Protein AF-A0A9P1EIF2-F1 (afdb_monomer_lite)

InterPro domains:
  IPR053218 Pathogen-related defense protein [PTHR31723] (10-99)

Foldseek 3Di:
DDDDDPVVVVVQLVVDDLLQVVCNPDDPPPFAWPVSDQDDCVVVVVVCVVPPPDDDDPPDPVSVVRSLVVNVVSCVVITPDLVNHPSDDSVPDDDDDPD

Organism: Cuscuta europaea (NCBI:txid41803)

pLDDT: mean 84.78, std 16.43, range [35.31, 97.38]

Secondary structure (DSSP, 8-state):
-----HHHHHHHHTT--GGGGGGTT--GGG--BTTSS----HHHHHHHHHH----PPTT-HHHHHHHHHHHHHHHHHHBS-GGG-SSS-TTT----S--

Sequence (99 aa):
MASSSPAISSRLEKAGDKYRSILAHESSENIHWRHGAPPIYHHVNKLFEDGRTQVWAKGSLEETVQNAVKSWEMELSHKTRIQDFKTINPHKFKLFVNG

Radius of gyration: 15.0 Å; chains: 1; bounding box: 40×36×28 Å

Structure (mmCIF, N/CA/C/O backbone):
data_AF-A0A9P1EIF2-F1
#
_entry.id   AF-A0A9P1EIF2-F1
#
loop_
_atom_site.group_PDB
_atom_site.id
_atom_site.type_symbol
_atom_site.label_atom_id
_atom_site.label_alt_id
_atom_site.label_comp_id
_atom_site.label_asym_id
_atom_site.label_entity_id
_atom_site.label_seq_id
_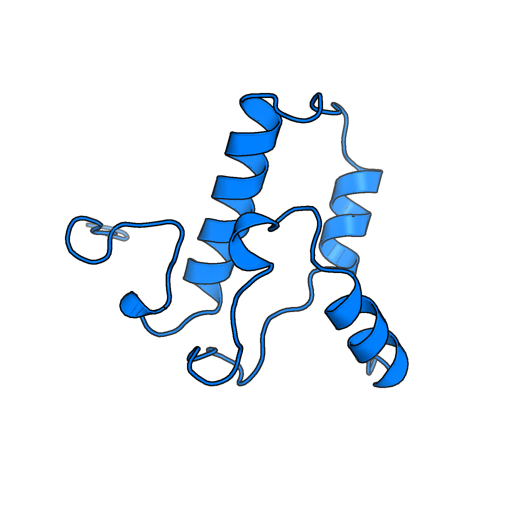atom_site.pdbx_PDB_ins_code
_atom_site.Cartn_x
_atom_site.Cartn_y
_atom_site.Cartn_z
_atom_site.occupancy
_atom_site.B_iso_or_equiv
_atom_site.auth_seq_id
_atom_site.auth_comp_id
_atom_site.auth_asym_id
_atom_site.auth_atom_id
_atom_site.pdbx_PDB_model_num
ATOM 1 N N . MET A 1 1 ? 5.956 -22.020 -14.679 1.00 35.31 1 MET A N 1
ATOM 2 C CA . MET A 1 1 ? 5.562 -21.670 -13.297 1.00 35.31 1 MET A CA 1
ATOM 3 C C . MET A 1 1 ? 6.830 -21.646 -12.456 1.00 35.31 1 MET A C 1
ATOM 5 O O . MET A 1 1 ? 7.361 -22.706 -12.162 1.00 35.31 1 MET A O 1
ATOM 9 N N . ALA A 1 2 ? 7.407 -20.469 -12.198 1.00 38.00 2 ALA A N 1
ATOM 10 C CA . ALA A 1 2 ? 8.651 -20.379 -11.435 1.00 38.00 2 ALA A CA 1
ATOM 11 C C . ALA A 1 2 ? 8.344 -20.605 -9.948 1.00 38.00 2 ALA A C 1
ATOM 13 O O . ALA A 1 2 ? 7.717 -19.765 -9.309 1.00 38.00 2 ALA A O 1
ATOM 14 N N . SER A 1 3 ? 8.741 -21.766 -9.428 1.00 49.09 3 SER A N 1
ATOM 15 C CA . SER A 1 3 ? 8.693 -22.067 -7.999 1.00 49.09 3 SER A CA 1
ATOM 16 C C . SER A 1 3 ? 9.733 -21.200 -7.291 1.00 49.09 3 SER A C 1
ATOM 18 O O . SER A 1 3 ? 10.934 -21.437 -7.414 1.00 49.09 3 SER A O 1
ATOM 20 N N . SER A 1 4 ? 9.283 -20.163 -6.589 1.00 50.78 4 SER A N 1
ATOM 21 C CA . SER A 1 4 ? 10.148 -19.316 -5.765 1.00 50.78 4 SER A CA 1
ATOM 22 C C . SER A 1 4 ? 10.789 -20.142 -4.644 1.00 50.78 4 SER A C 1
ATOM 24 O O . SER A 1 4 ? 10.110 -20.892 -3.948 1.00 50.78 4 SER A O 1
ATOM 26 N N . SER A 1 5 ? 12.108 -20.016 -4.479 1.00 48.91 5 SER A N 1
ATOM 27 C CA . SER A 1 5 ? 12.886 -20.780 -3.497 1.00 48.91 5 SER A CA 1
ATOM 28 C C . SER A 1 5 ? 12.597 -20.321 -2.049 1.00 48.91 5 SER A C 1
ATOM 30 O O . SER A 1 5 ? 12.582 -19.107 -1.802 1.00 48.91 5 SER A O 1
ATOM 32 N N . PRO A 1 6 ? 12.435 -21.239 -1.069 1.00 56.72 6 PRO A N 1
ATOM 33 C CA . PRO A 1 6 ? 12.057 -20.917 0.317 1.00 56.72 6 PRO A CA 1
ATOM 34 C C . PRO A 1 6 ? 12.989 -19.913 1.017 1.00 56.72 6 PRO A C 1
ATOM 36 O O . PRO A 1 6 ? 12.557 -19.126 1.858 1.00 56.72 6 PRO A O 1
ATOM 39 N N . ALA A 1 7 ? 14.273 -19.909 0.646 1.00 50.69 7 ALA A N 1
ATOM 40 C CA . ALA A 1 7 ? 15.297 -19.060 1.255 1.00 50.69 7 ALA A CA 1
ATOM 41 C C . ALA A 1 7 ? 15.196 -17.572 0.860 1.00 50.69 7 ALA A C 1
ATOM 43 O O . ALA A 1 7 ? 15.622 -16.701 1.615 1.00 50.69 7 ALA A O 1
ATOM 44 N N . ILE A 1 8 ? 14.633 -17.262 -0.315 1.00 56.53 8 ILE A N 1
ATOM 45 C CA . ILE A 1 8 ? 14.407 -15.871 -0.746 1.00 56.53 8 ILE A CA 1
ATOM 46 C C . ILE A 1 8 ? 13.184 -15.301 -0.023 1.00 56.53 8 ILE A C 1
ATOM 48 O O . ILE A 1 8 ? 13.221 -14.164 0.447 1.00 56.53 8 ILE A O 1
ATOM 52 N N . SER A 1 9 ? 12.138 -16.118 0.131 1.00 53.69 9 SER A N 1
ATOM 53 C CA . SER A 1 9 ? 10.921 -15.760 0.863 1.00 53.69 9 SER A CA 1
ATOM 54 C C . SER A 1 9 ? 11.235 -15.351 2.305 1.00 53.69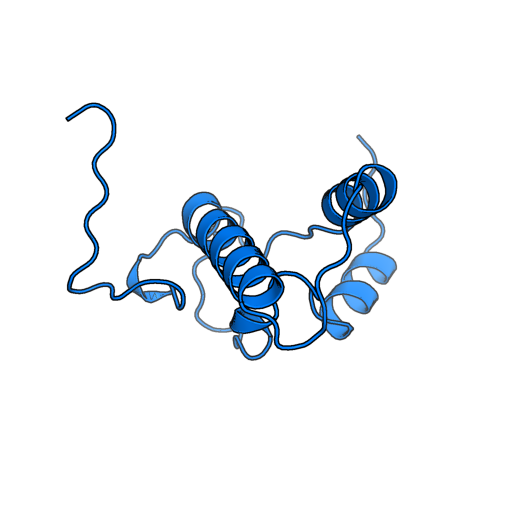 9 SER A C 1
ATOM 56 O O . SER A 1 9 ? 10.856 -14.268 2.733 1.00 53.69 9 SER A O 1
ATOM 58 N N . SER A 1 10 ? 12.019 -16.152 3.033 1.00 48.12 10 SER A N 1
ATOM 59 C CA . SER A 1 10 ? 12.333 -15.895 4.448 1.00 48.12 10 SER A CA 1
ATOM 60 C C . SER A 1 10 ? 13.210 -14.659 4.694 1.00 48.12 10 SER A C 1
ATOM 62 O O . SER A 1 10 ? 13.136 -14.045 5.760 1.00 48.12 10 SER A O 1
ATOM 64 N N . ARG A 1 11 ? 14.040 -14.261 3.721 1.00 53.50 11 ARG A N 1
ATOM 65 C CA . ARG A 1 11 ? 14.871 -13.049 3.812 1.00 53.50 11 ARG A CA 1
ATOM 66 C C . ARG A 1 11 ? 14.071 -11.776 3.529 1.00 53.50 11 ARG A C 1
ATOM 68 O O . ARG A 1 11 ? 14.366 -10.742 4.120 1.00 53.50 11 ARG A O 1
ATOM 75 N N . LEU A 1 12 ? 13.072 -11.861 2.651 1.00 53.62 12 LEU A N 1
ATOM 76 C CA . LEU A 1 12 ? 12.166 -10.757 2.330 1.00 53.62 12 LEU A CA 1
ATOM 77 C C . LEU A 1 12 ? 11.152 -10.508 3.453 1.00 53.62 12 LEU A C 1
ATOM 79 O O . LEU A 1 12 ? 10.932 -9.353 3.804 1.00 53.62 12 LEU A O 1
ATOM 83 N N . GLU A 1 13 ? 10.636 -11.569 4.082 1.00 54.22 13 GLU A N 1
ATOM 84 C CA . GLU A 1 13 ? 9.791 -11.485 5.288 1.00 54.22 13 GLU A CA 1
ATOM 85 C C . GLU A 1 13 ? 10.477 -10.684 6.412 1.00 54.22 13 GLU A C 1
ATOM 87 O O . GLU A 1 13 ? 9.858 -9.841 7.054 1.00 54.22 13 GLU A O 1
ATOM 92 N N . LYS A 1 14 ? 11.792 -10.870 6.611 1.00 47.91 14 LYS A N 1
ATOM 93 C CA . LYS A 1 14 ? 12.565 -10.155 7.646 1.00 47.91 14 LYS A CA 1
ATOM 94 C C . LYS A 1 14 ? 12.817 -8.671 7.362 1.00 47.91 14 LYS A C 1
ATOM 96 O O . LYS A 1 14 ? 13.128 -7.941 8.298 1.00 47.91 14 LYS A O 1
ATOM 101 N N . ALA A 1 15 ? 12.757 -8.227 6.106 1.00 53.81 15 ALA A N 1
ATOM 102 C CA . ALA A 1 15 ? 13.080 -6.845 5.741 1.00 53.81 15 ALA A CA 1
ATOM 103 C C . ALA A 1 15 ? 11.875 -5.891 5.846 1.00 53.81 15 ALA A C 1
ATOM 105 O O . ALA A 1 15 ? 12.073 -4.678 5.879 1.00 53.81 15 ALA A O 1
ATOM 106 N N . GLY A 1 16 ? 10.653 -6.430 5.932 1.00 68.00 16 GLY A N 1
ATOM 107 C CA . GLY A 1 16 ? 9.412 -5.658 5.875 1.00 68.00 16 GLY A CA 1
ATOM 108 C C . GLY A 1 16 ? 9.175 -5.026 4.495 1.00 68.00 16 GLY A C 1
ATOM 109 O O . GLY A 1 16 ? 10.099 -4.606 3.797 1.00 68.00 16 GLY A O 1
ATOM 110 N N . ASP A 1 17 ? 7.917 -4.944 4.063 1.00 86.25 17 ASP A N 1
ATOM 111 C CA . ASP A 1 17 ? 7.581 -4.231 2.827 1.00 86.25 17 ASP A CA 1
ATOM 112 C C . ASP A 1 17 ? 7.588 -2.715 3.081 1.00 86.25 17 ASP A C 1
ATOM 114 O O . ASP A 1 17 ? 6.705 -2.178 3.754 1.00 86.25 17 ASP A O 1
ATOM 118 N N . LYS A 1 18 ? 8.571 -2.012 2.498 1.00 89.00 18 LYS A N 1
ATOM 119 C CA . LYS A 1 18 ? 8.721 -0.546 2.571 1.00 89.00 18 LYS A CA 1
ATOM 120 C C . LYS A 1 18 ? 7.423 0.204 2.253 1.00 89.00 18 LYS A C 1
ATOM 122 O O . LYS A 1 18 ? 7.170 1.249 2.846 1.00 89.00 18 LYS A O 1
ATOM 127 N N . TYR A 1 19 ? 6.622 -0.310 1.321 1.00 93.88 19 TYR A N 1
ATOM 128 C CA . TYR A 1 19 ? 5.402 0.335 0.839 1.00 93.88 19 TYR A CA 1
ATOM 129 C C . TYR A 1 19 ? 4.156 0.019 1.665 1.00 93.88 19 TYR A C 1
ATOM 131 O O . TYR A 1 19 ? 3.082 0.553 1.392 1.00 93.88 19 TYR A O 1
ATOM 139 N N . ARG A 1 20 ? 4.284 -0.869 2.653 1.00 93.12 20 ARG A N 1
ATOM 140 C CA . ARG A 1 20 ? 3.206 -1.311 3.546 1.00 93.12 20 ARG A CA 1
ATOM 141 C C . ARG A 1 20 ? 3.667 -1.271 4.999 1.00 93.12 20 ARG A C 1
ATOM 143 O O . ARG A 1 20 ? 3.322 -2.128 5.806 1.00 93.12 20 ARG A O 1
ATOM 150 N N . SER A 1 21 ? 4.453 -0.248 5.332 1.00 89.12 21 SER A N 1
ATOM 151 C CA . SER A 1 21 ? 5.067 -0.057 6.652 1.00 89.12 21 SER A CA 1
ATOM 152 C C . SER A 1 21 ? 4.057 -0.004 7.803 1.00 89.12 21 SER A C 1
ATOM 154 O O . SER A 1 21 ? 4.388 -0.400 8.916 1.00 89.12 21 SER A O 1
ATOM 156 N N . ILE A 1 22 ? 2.812 0.401 7.528 1.00 87.25 22 ILE A N 1
ATOM 157 C CA . ILE A 1 22 ? 1.684 0.393 8.478 1.00 87.25 22 ILE A CA 1
ATOM 158 C C . ILE A 1 22 ? 1.462 -1.008 9.078 1.00 87.25 22 ILE A C 1
ATOM 160 O O . ILE A 1 22 ? 1.013 -1.135 10.215 1.00 87.25 22 ILE A O 1
ATOM 164 N N . LEU A 1 23 ? 1.812 -2.058 8.333 1.00 87.56 23 LEU A N 1
ATOM 165 C CA . LEU A 1 23 ? 1.573 -3.455 8.688 1.00 87.56 23 LEU A CA 1
ATOM 166 C C . LEU A 1 23 ? 2.824 -4.158 9.241 1.00 87.56 23 LEU A C 1
ATOM 168 O O . LEU A 1 23 ? 2.783 -5.345 9.543 1.00 87.56 23 LEU A O 1
ATOM 172 N N . ALA A 1 24 ? 3.943 -3.443 9.406 1.00 77.81 24 ALA A N 1
ATOM 173 C CA . ALA A 1 24 ? 5.232 -4.034 9.783 1.00 77.81 24 ALA A CA 1
ATOM 174 C C . ALA A 1 24 ? 5.244 -4.714 11.169 1.00 77.81 24 ALA A C 1
ATOM 176 O O . ALA A 1 24 ? 6.125 -5.524 11.444 1.00 77.81 24 ALA A O 1
ATOM 177 N N . HIS A 1 25 ? 4.285 -4.391 12.040 1.00 68.81 25 HIS A N 1
ATOM 178 C CA . HIS A 1 25 ? 4.170 -4.943 13.394 1.00 68.81 25 HIS A CA 1
ATOM 179 C C . HIS A 1 25 ? 3.048 -5.982 13.540 1.00 68.81 25 HIS A C 1
ATOM 181 O O . HIS A 1 25 ? 2.654 -6.307 14.660 1.00 68.81 25 HIS A O 1
ATOM 187 N N . GLU A 1 26 ? 2.494 -6.485 12.437 1.00 71.44 26 GLU A N 1
ATOM 188 C CA . GLU A 1 26 ? 1.458 -7.511 12.501 1.00 71.44 26 GLU A CA 1
ATOM 189 C C . GLU A 1 26 ? 2.041 -8.858 12.945 1.00 71.44 26 GLU A C 1
ATOM 191 O O . GLU A 1 26 ? 2.865 -9.458 12.256 1.00 71.44 26 GLU A O 1
ATOM 196 N N . SER A 1 27 ? 1.588 -9.361 14.099 1.00 63.47 27 SER A N 1
ATOM 197 C CA . SER A 1 27 ? 1.803 -10.759 14.455 1.00 63.47 27 SER A CA 1
ATOM 198 C C . SER A 1 27 ? 0.910 -11.626 13.568 1.00 63.47 27 SER A C 1
ATOM 200 O O . SER A 1 27 ? -0.318 -11.518 13.570 1.00 63.47 27 SER A O 1
ATOM 202 N N . SER A 1 28 ? 1.532 -12.499 12.780 1.00 64.94 28 SER A N 1
ATOM 203 C CA . SER A 1 28 ? 0.841 -13.386 11.839 1.00 64.94 28 SER A CA 1
ATOM 204 C C . SER A 1 28 ? -0.036 -14.443 12.522 1.00 64.94 28 SER A C 1
ATOM 206 O O . SER A 1 28 ? -0.836 -15.087 11.851 1.00 64.94 28 SER A O 1
ATOM 208 N N . GLU A 1 29 ? 0.064 -14.594 13.845 1.00 68.88 29 GLU A N 1
ATOM 209 C CA . GLU A 1 29 ? -0.566 -15.670 14.618 1.00 68.88 29 GLU A CA 1
ATOM 210 C C . GLU A 1 29 ? -2.105 -15.647 14.614 1.00 68.88 29 GLU A C 1
ATOM 212 O O . GLU A 1 29 ? -2.718 -16.673 14.895 1.00 68.88 29 GLU A O 1
ATOM 217 N N . ASN A 1 30 ? -2.753 -14.523 14.272 1.00 85.25 30 ASN A N 1
ATOM 218 C CA . ASN A 1 30 ? -4.225 -14.430 14.260 1.00 85.25 30 ASN A CA 1
ATOM 219 C C . ASN A 1 30 ? -4.823 -13.851 12.964 1.00 85.25 30 ASN A C 1
ATOM 221 O O . ASN A 1 30 ? -6.039 -13.702 12.857 1.00 85.25 30 ASN A O 1
ATOM 225 N N . ILE A 1 31 ? -4.020 -13.527 11.951 1.00 91.00 31 ILE A N 1
ATOM 226 C CA . ILE A 1 31 ? -4.560 -12.942 10.714 1.00 91.00 31 ILE A CA 1
ATOM 227 C C . ILE A 1 31 ? -5.089 -14.043 9.799 1.00 91.00 31 ILE A C 1
ATOM 229 O O . ILE A 1 31 ? -4.391 -15.011 9.502 1.00 91.00 31 ILE A O 1
ATOM 233 N N . HIS A 1 32 ? -6.324 -13.883 9.323 1.00 93.44 32 HIS A N 1
ATOM 234 C CA . HIS A 1 32 ? -6.937 -14.840 8.407 1.00 93.44 32 HIS A CA 1
ATOM 235 C C . HIS A 1 32 ? -6.676 -14.434 6.957 1.00 93.44 32 HIS A C 1
ATOM 237 O O . HIS A 1 32 ? -7.340 -13.567 6.379 1.00 93.44 32 HIS A O 1
ATOM 243 N N . TRP A 1 33 ? -5.679 -15.091 6.372 1.00 93.44 33 TRP A N 1
ATOM 244 C CA . TRP A 1 33 ? -5.273 -14.899 4.986 1.00 93.44 33 TRP A CA 1
ATOM 245 C C . TRP A 1 33 ? -6.106 -15.755 4.034 1.00 93.44 33 TRP A C 1
ATOM 247 O O . TRP A 1 33 ? -6.264 -16.959 4.235 1.00 93.44 33 TRP A O 1
ATOM 257 N N . ARG A 1 34 ? -6.548 -15.164 2.922 1.00 94.81 34 ARG A N 1
ATOM 258 C CA . ARG A 1 34 ? -7.313 -15.833 1.856 1.00 94.81 34 ARG A CA 1
ATOM 259 C C . ARG A 1 34 ? -6.577 -17.034 1.259 1.00 94.81 34 ARG A C 1
ATOM 261 O O . ARG A 1 34 ? -7.218 -17.987 0.831 1.00 94.81 34 ARG A O 1
ATOM 268 N N . HIS A 1 35 ? -5.246 -16.990 1.245 1.00 91.81 35 HIS A N 1
ATOM 269 C CA . HIS A 1 35 ? -4.385 -18.045 0.702 1.00 91.81 35 HIS A CA 1
ATOM 270 C C . HIS A 1 35 ? -3.446 -18.650 1.758 1.00 91.81 35 HIS A C 1
ATOM 272 O O . HIS A 1 35 ? -2.390 -19.174 1.418 1.00 91.81 35 HIS A O 1
ATOM 278 N N . GLY A 1 36 ? -3.813 -18.565 3.043 1.00 90.12 36 GLY A N 1
ATOM 279 C CA . GLY A 1 36 ? -3.091 -19.203 4.154 1.00 90.12 36 GLY A CA 1
ATOM 280 C C . GLY A 1 36 ? -1.794 -18.518 4.604 1.00 90.12 36 GLY A C 1
ATOM 281 O O . GLY A 1 36 ? -1.256 -18.887 5.641 1.00 90.12 36 GLY A O 1
ATOM 282 N N . ALA A 1 37 ? -1.310 -17.512 3.873 1.00 89.44 37 ALA A N 1
ATOM 283 C CA . ALA A 1 37 ? -0.104 -16.754 4.195 1.00 89.44 37 ALA A CA 1
ATOM 284 C C . ALA A 1 37 ? -0.205 -15.298 3.693 1.00 89.44 37 ALA A C 1
ATOM 286 O O . ALA A 1 37 ? -1.006 -15.028 2.786 1.00 89.44 37 ALA A O 1
ATOM 287 N N . PRO A 1 38 ? 0.599 -14.368 4.243 1.00 89.31 38 PRO A N 1
ATOM 288 C CA . PRO A 1 38 ? 0.717 -13.018 3.705 1.00 89.31 38 PRO A CA 1
ATOM 289 C C . PRO A 1 38 ? 1.232 -13.031 2.251 1.00 89.31 38 PRO A C 1
ATOM 291 O O . PRO A 1 38 ? 2.085 -13.848 1.894 1.00 89.31 38 PRO A O 1
ATOM 294 N N . PRO A 1 39 ? 0.730 -12.135 1.384 1.00 90.44 39 PRO A N 1
ATOM 295 C CA . PRO A 1 39 ? 1.216 -11.996 0.013 1.00 90.44 39 PRO A CA 1
ATOM 296 C C . PRO A 1 39 ? 2.620 -11.372 -0.046 1.00 90.44 39 PRO A C 1
ATOM 298 O O . PRO A 1 39 ? 2.959 -10.476 0.725 1.00 90.44 39 PRO A O 1
ATOM 301 N N . ILE A 1 40 ? 3.417 -11.781 -1.038 1.00 90.62 40 ILE A N 1
ATOM 302 C CA . ILE A 1 40 ? 4.781 -11.274 -1.260 1.00 90.62 40 ILE A CA 1
ATOM 303 C C . ILE A 1 40 ? 4.793 -10.321 -2.464 1.00 90.62 40 ILE A C 1
ATOM 305 O O . ILE A 1 40 ? 4.548 -10.737 -3.595 1.00 90.62 40 ILE A O 1
ATOM 309 N N . TYR A 1 41 ? 5.159 -9.053 -2.253 1.00 91.38 41 TYR A N 1
ATOM 310 C CA . TYR A 1 41 ? 5.093 -7.999 -3.284 1.00 91.38 41 TYR A CA 1
ATOM 311 C C . TYR A 1 41 ? 6.402 -7.715 -4.037 1.00 91.38 41 TYR A C 1
ATOM 313 O O . TYR A 1 41 ? 6.462 -6.761 -4.808 1.00 91.38 41 TYR A O 1
ATOM 321 N N . HIS A 1 42 ? 7.451 -8.528 -3.875 1.00 89.69 42 HIS A N 1
ATOM 322 C CA . HIS A 1 42 ? 8.791 -8.255 -4.427 1.00 89.69 42 HIS A CA 1
ATOM 323 C C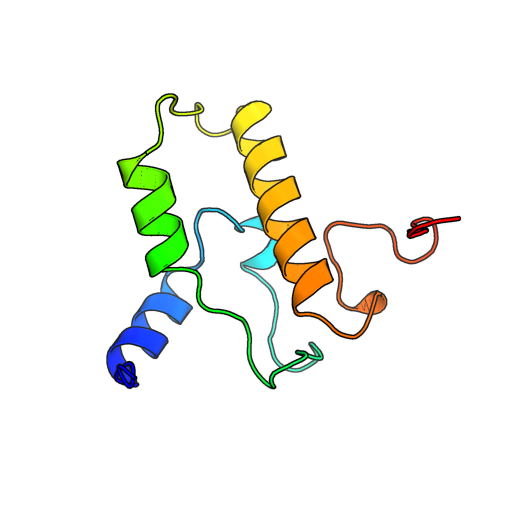 . HIS A 1 42 ? 8.799 -7.834 -5.911 1.00 89.69 42 HIS A C 1
ATOM 325 O O . HIS A 1 42 ? 9.331 -6.779 -6.251 1.00 89.69 42 HIS A O 1
ATOM 331 N N . HIS A 1 43 ? 8.183 -8.625 -6.797 1.00 92.88 43 HIS A N 1
ATOM 332 C CA . HIS A 1 43 ? 8.179 -8.323 -8.234 1.00 92.88 43 HIS A CA 1
ATOM 333 C C . HIS A 1 43 ? 7.362 -7.075 -8.574 1.00 92.88 43 HIS A C 1
ATOM 335 O O . HIS A 1 43 ? 7.789 -6.273 -9.398 1.00 92.88 43 HIS A O 1
ATOM 341 N N . VAL A 1 44 ? 6.218 -6.887 -7.916 1.00 92.94 44 VAL A N 1
ATOM 342 C CA . VAL A 1 44 ? 5.358 -5.715 -8.128 1.00 92.94 44 VAL A CA 1
ATOM 343 C C . VAL A 1 44 ? 6.053 -4.445 -7.639 1.00 92.94 44 VAL A C 1
ATOM 345 O O . VAL A 1 44 ? 6.022 -3.427 -8.323 1.00 92.94 44 VAL A O 1
ATOM 348 N N . ASN A 1 45 ? 6.740 -4.510 -6.497 1.00 94.50 45 ASN A N 1
ATOM 349 C CA . ASN A 1 45 ? 7.529 -3.402 -5.973 1.00 94.50 45 ASN A CA 1
ATOM 350 C C . ASN A 1 45 ? 8.697 -3.061 -6.903 1.00 94.50 45 ASN A C 1
ATOM 352 O O . ASN A 1 45 ? 8.926 -1.884 -7.155 1.00 94.50 45 ASN A O 1
ATOM 356 N N . LYS A 1 46 ? 9.382 -4.064 -7.467 1.00 94.75 46 LYS A N 1
ATOM 357 C CA . LYS A 1 46 ? 10.419 -3.829 -8.479 1.00 94.75 46 LYS A CA 1
ATOM 358 C C . LYS A 1 46 ? 9.854 -3.110 -9.708 1.00 94.75 46 LYS A C 1
ATOM 360 O O . LYS A 1 46 ? 10.377 -2.072 -10.083 1.00 94.75 46 LYS A O 1
ATOM 365 N N . LEU A 1 47 ? 8.761 -3.614 -10.286 1.00 96.69 47 LEU A N 1
ATOM 366 C CA . LEU A 1 47 ? 8.118 -2.982 -11.447 1.00 96.69 47 LEU A CA 1
ATOM 367 C C . LEU A 1 47 ? 7.651 -1.553 -11.146 1.00 96.69 47 LEU A C 1
ATOM 369 O O . LEU A 1 47 ? 7.767 -0.672 -11.993 1.00 96.69 47 LEU A O 1
ATOM 373 N N . PHE A 1 48 ? 7.143 -1.317 -9.935 1.00 94.88 48 PHE A N 1
ATOM 374 C CA . PHE A 1 48 ? 6.788 0.020 -9.478 1.00 94.88 48 PHE A CA 1
ATOM 375 C C . PHE A 1 48 ? 8.006 0.946 -9.442 1.00 94.88 48 PHE A C 1
ATOM 377 O O . PHE A 1 48 ? 7.911 2.057 -9.941 1.00 94.88 48 PHE A O 1
ATOM 384 N N . GLU A 1 49 ? 9.134 0.506 -8.880 1.00 95.50 49 GLU A N 1
ATOM 385 C CA . GLU A 1 49 ? 10.372 1.298 -8.829 1.00 95.50 49 GLU A CA 1
ATOM 386 C C . GLU A 1 49 ? 10.916 1.593 -10.231 1.00 95.50 49 GLU A C 1
ATOM 388 O O . GLU A 1 49 ? 11.259 2.740 -10.509 1.00 95.50 49 GLU A O 1
ATOM 393 N N . ASP A 1 50 ? 10.925 0.590 -11.115 1.00 97.19 50 ASP A N 1
ATOM 394 C CA . ASP A 1 50 ? 11.398 0.717 -12.498 1.00 97.19 50 ASP A CA 1
ATOM 395 C C . ASP A 1 50 ? 10.544 1.721 -13.304 1.00 97.19 50 ASP A C 1
ATOM 397 O O . ASP A 1 50 ? 11.063 2.435 -14.160 1.00 97.19 50 ASP A O 1
ATOM 401 N N . GLY A 1 51 ? 9.235 1.797 -13.031 1.00 96.75 51 GLY A N 1
ATOM 402 C CA . GLY A 1 51 ? 8.295 2.694 -13.715 1.00 96.75 51 GLY A CA 1
ATOM 403 C C . GLY A 1 51 ? 8.009 4.021 -13.002 1.00 96.75 51 GLY A C 1
ATOM 404 O O . GLY A 1 51 ? 7.236 4.835 -13.511 1.00 96.75 51 GLY A O 1
ATOM 405 N N . ARG A 1 52 ? 8.566 4.255 -11.810 1.00 95.38 52 ARG A N 1
ATOM 406 C CA . ARG A 1 52 ? 8.224 5.422 -10.988 1.00 95.38 52 ARG A CA 1
ATOM 407 C C . ARG A 1 52 ? 8.880 6.689 -11.529 1.00 95.38 52 ARG A C 1
ATOM 409 O O . ARG A 1 52 ? 10.099 6.799 -11.582 1.00 95.38 52 ARG A O 1
ATOM 416 N N . THR A 1 53 ? 8.064 7.701 -11.806 1.00 96.38 53 THR A N 1
ATOM 417 C CA . THR A 1 53 ? 8.519 9.016 -12.287 1.00 96.38 53 THR A CA 1
ATOM 418 C C . THR A 1 53 ? 8.755 10.036 -11.174 1.00 96.38 53 THR A C 1
ATOM 420 O O . THR A 1 53 ? 9.458 11.020 -11.389 1.00 96.38 53 THR A O 1
ATOM 423 N N . GLN A 1 54 ? 8.190 9.819 -9.982 1.00 94.12 54 GLN A N 1
ATOM 424 C CA . GLN A 1 54 ? 8.276 10.757 -8.864 1.00 94.12 54 GLN A CA 1
ATOM 425 C C . GLN A 1 54 ? 8.603 10.049 -7.551 1.00 94.12 54 GLN A C 1
ATOM 427 O O . GLN A 1 54 ? 7.998 9.035 -7.208 1.00 94.12 54 GLN A O 1
ATOM 432 N N . VAL A 1 55 ? 9.566 10.595 -6.808 1.00 94.69 55 VAL A N 1
ATOM 433 C CA . VAL A 1 55 ? 9.968 10.090 -5.492 1.00 94.69 55 VAL A CA 1
ATOM 434 C C . VAL A 1 55 ? 9.432 11.034 -4.425 1.00 94.69 55 VAL A C 1
ATOM 436 O O . VAL A 1 55 ? 9.766 12.217 -4.417 1.00 94.69 55 VAL A O 1
ATOM 439 N N . TRP A 1 56 ? 8.612 10.505 -3.523 1.00 96.00 56 TRP A N 1
ATOM 440 C CA . TRP A 1 56 ? 8.078 11.265 -2.397 1.00 96.00 56 TRP A CA 1
ATOM 441 C C . TRP A 1 56 ? 9.125 11.434 -1.304 1.00 96.00 56 TRP A C 1
ATOM 443 O O . TRP A 1 56 ? 9.891 10.510 -1.015 1.00 96.00 56 TRP A O 1
ATOM 453 N N . ALA A 1 57 ? 9.160 12.619 -0.699 1.00 97.06 57 ALA A N 1
ATOM 454 C CA . ALA A 1 57 ? 10.023 12.867 0.442 1.00 97.06 57 ALA A CA 1
ATOM 455 C C . ALA A 1 57 ? 9.564 12.020 1.637 1.00 97.06 57 ALA A C 1
ATOM 457 O O . ALA A 1 57 ? 8.369 11.825 1.860 1.00 97.06 57 ALA A O 1
ATOM 458 N N . LYS A 1 58 ? 10.520 11.529 2.429 1.00 94.50 58 LYS A N 1
ATOM 459 C CA . LYS A 1 58 ? 10.206 10.759 3.633 1.00 94.50 58 LYS A CA 1
ATOM 460 C C . LYS A 1 58 ? 9.397 11.618 4.611 1.00 94.50 58 LYS A C 1
ATOM 462 O O . LYS A 1 58 ? 9.807 12.731 4.932 1.00 94.50 58 LYS A O 1
ATOM 467 N N . GLY A 1 59 ? 8.288 11.086 5.108 1.00 94.44 59 GLY A N 1
ATOM 468 C CA . GLY A 1 59 ? 7.349 11.775 5.989 1.00 94.44 59 GLY A CA 1
ATOM 469 C C . GLY A 1 59 ? 6.388 12.722 5.268 1.00 94.44 59 GLY A C 1
ATOM 470 O O . GLY A 1 59 ? 5.629 13.414 5.942 1.00 94.44 59 GLY A O 1
ATOM 471 N N . SER A 1 60 ? 6.403 12.778 3.931 1.00 97.38 60 SER A N 1
ATOM 472 C CA . SER A 1 60 ? 5.461 13.614 3.187 1.00 97.38 60 SER A CA 1
ATOM 473 C C . SER A 1 60 ? 4.044 13.032 3.200 1.00 97.38 60 SER A C 1
ATOM 475 O O . SER A 1 60 ? 3.818 11.844 3.475 1.00 97.38 60 SER A O 1
ATOM 477 N N . LEU A 1 61 ? 3.064 13.882 2.883 1.00 97.38 61 LEU A N 1
ATOM 478 C CA . LEU A 1 61 ? 1.677 13.450 2.747 1.00 97.38 61 LEU A CA 1
ATOM 479 C C . LEU A 1 61 ? 1.535 12.431 1.611 1.00 97.38 61 LEU A C 1
ATOM 481 O O . LEU A 1 61 ? 0.830 11.441 1.758 1.00 97.38 61 LEU A O 1
ATOM 485 N N . GLU A 1 62 ? 2.239 12.637 0.503 1.00 97.06 62 GLU A N 1
ATOM 486 C CA . GLU A 1 62 ? 2.218 11.755 -0.662 1.00 97.06 62 GLU A CA 1
ATOM 487 C C . GLU A 1 62 ? 2.793 10.372 -0.336 1.00 97.06 62 GLU A C 1
ATOM 489 O O . GLU A 1 62 ? 2.191 9.361 -0.703 1.00 97.06 62 GLU A O 1
ATOM 494 N N . GLU A 1 63 ? 3.899 10.302 0.417 1.00 96.00 63 GLU A N 1
ATOM 495 C CA . GLU A 1 63 ? 4.421 9.024 0.922 1.00 96.00 63 GLU A CA 1
ATOM 496 C C . GLU A 1 63 ? 3.382 8.329 1.816 1.00 96.00 63 GLU A C 1
ATOM 498 O O . GLU A 1 63 ? 3.130 7.128 1.673 1.00 96.00 63 GLU A O 1
ATOM 503 N N . THR A 1 64 ? 2.740 9.093 2.702 1.00 95.69 64 THR A N 1
ATOM 504 C CA . THR A 1 64 ? 1.723 8.581 3.629 1.00 95.69 64 THR A CA 1
ATOM 505 C C . THR A 1 64 ? 0.511 8.023 2.883 1.00 95.69 64 THR A C 1
ATOM 507 O O . THR A 1 64 ? 0.091 6.896 3.147 1.00 95.69 64 THR A O 1
ATOM 510 N N . VAL A 1 65 ? -0.021 8.767 1.911 1.00 96.56 65 VAL A N 1
ATOM 511 C CA . VAL A 1 65 ? -1.159 8.350 1.078 1.00 96.56 65 VAL A CA 1
ATOM 512 C C . VAL A 1 65 ? -0.804 7.105 0.269 1.00 96.56 65 VAL A C 1
ATOM 514 O O . VAL A 1 65 ? -1.584 6.155 0.232 1.00 96.56 65 VAL A O 1
ATOM 517 N N . GLN A 1 66 ? 0.391 7.059 -0.325 1.00 95.94 66 GLN A N 1
ATOM 518 C CA . GLN A 1 66 ? 0.847 5.893 -1.076 1.00 95.94 66 GLN A CA 1
ATOM 519 C C . GLN A 1 66 ? 0.899 4.636 -0.197 1.00 95.94 66 GLN A C 1
ATOM 521 O O . GLN A 1 66 ? 0.401 3.584 -0.603 1.00 95.94 66 GLN A O 1
ATOM 526 N N . ASN A 1 67 ? 1.481 4.735 1.001 1.00 95.50 67 ASN A N 1
ATOM 527 C CA . ASN A 1 67 ? 1.566 3.607 1.928 1.00 95.50 67 ASN A CA 1
ATOM 528 C C . ASN A 1 67 ? 0.180 3.182 2.434 1.00 95.50 67 ASN A C 1
ATOM 530 O O . ASN A 1 67 ? -0.090 1.983 2.532 1.00 95.50 67 ASN A O 1
ATOM 534 N N . ALA A 1 68 ? -0.718 4.137 2.698 1.00 95.81 68 ALA A N 1
ATOM 535 C CA . ALA A 1 68 ? -2.091 3.861 3.112 1.00 95.81 68 ALA A CA 1
ATOM 536 C C . ALA A 1 68 ? -2.865 3.081 2.040 1.00 95.81 68 ALA A C 1
ATOM 538 O O . ALA A 1 68 ? -3.419 2.025 2.336 1.00 95.81 68 ALA A O 1
ATOM 539 N N . VAL A 1 69 ? -2.842 3.542 0.785 1.00 96.00 69 VAL A N 1
ATOM 540 C CA . VAL A 1 69 ? -3.570 2.895 -0.320 1.00 96.00 69 VAL A CA 1
ATOM 541 C C . VAL A 1 69 ? -3.000 1.511 -0.637 1.00 96.00 69 VAL A C 1
ATOM 543 O O . VAL A 1 69 ? -3.763 0.557 -0.774 1.00 96.00 69 VAL A O 1
ATOM 546 N N . LYS A 1 70 ? -1.668 1.360 -0.704 1.00 96.00 70 LYS A N 1
ATOM 547 C CA . LYS A 1 70 ? -1.028 0.056 -0.970 1.00 96.00 70 LYS A CA 1
ATOM 548 C C . LYS A 1 70 ? -1.271 -0.962 0.144 1.00 96.00 70 LYS A C 1
ATOM 550 O O . LYS A 1 70 ? -1.359 -2.159 -0.137 1.00 96.00 70 LYS A O 1
ATOM 555 N N . SER A 1 71 ? -1.366 -0.500 1.390 1.00 95.44 71 SER A N 1
ATOM 556 C CA . SER A 1 71 ? -1.729 -1.351 2.526 1.00 95.44 71 SER A CA 1
ATOM 557 C C . SER A 1 71 ? -3.208 -1.732 2.464 1.00 95.44 71 SER A C 1
ATOM 559 O O . SER A 1 71 ? -3.522 -2.910 2.581 1.00 95.44 71 SER A O 1
ATOM 561 N N . TRP A 1 72 ? -4.104 -0.772 2.208 1.00 95.94 72 TRP A N 1
ATOM 562 C CA . TRP A 1 72 ? -5.550 -1.012 2.151 1.00 95.94 72 TRP A CA 1
ATOM 563 C C . TRP A 1 72 ? -5.934 -1.993 1.043 1.00 95.94 72 TRP A C 1
ATOM 565 O O . TRP A 1 72 ? -6.710 -2.912 1.288 1.00 95.94 72 TRP A O 1
ATOM 575 N N . GLU A 1 73 ? -5.354 -1.845 -0.152 1.00 95.75 73 GLU A N 1
ATOM 576 C CA . GLU A 1 73 ? -5.576 -2.776 -1.264 1.00 95.75 73 GLU A CA 1
ATOM 577 C C . GLU A 1 73 ? -5.147 -4.198 -0.889 1.00 95.75 73 GLU A C 1
ATOM 579 O O . GLU A 1 73 ? -5.914 -5.138 -1.084 1.00 95.75 73 GLU A O 1
ATOM 584 N N . MET A 1 74 ? -3.970 -4.350 -0.272 1.00 94.88 74 MET A N 1
ATOM 585 C CA . MET A 1 74 ? -3.484 -5.656 0.173 1.00 94.88 74 MET A CA 1
ATOM 586 C C . MET A 1 74 ? -4.450 -6.297 1.171 1.00 94.88 74 MET A C 1
ATOM 588 O O . MET A 1 74 ? -4.832 -7.455 1.002 1.00 94.88 74 MET A O 1
ATOM 592 N N . GLU A 1 75 ? -4.866 -5.545 2.194 1.00 94.94 75 GLU A N 1
ATOM 593 C CA . GLU A 1 75 ? -5.822 -6.031 3.188 1.00 94.94 75 GLU A CA 1
ATOM 594 C C . GLU A 1 75 ? -7.142 -6.441 2.527 1.00 94.94 75 GLU A C 1
ATOM 596 O O . GLU A 1 75 ? -7.614 -7.553 2.757 1.00 94.94 75 GLU A O 1
ATOM 601 N N . LEU A 1 76 ? -7.694 -5.598 1.648 1.00 94.50 76 LEU A N 1
ATOM 602 C CA . LEU A 1 76 ? -8.951 -5.849 0.943 1.00 94.50 76 LEU A CA 1
ATOM 603 C C . LEU A 1 76 ? -8.904 -7.115 0.077 1.00 94.50 76 LEU A C 1
ATOM 605 O O . LEU A 1 76 ? -9.836 -7.924 0.097 1.00 94.50 76 LEU A O 1
ATOM 609 N N . SER A 1 77 ? -7.818 -7.295 -0.668 1.00 94.44 77 SER A N 1
ATOM 610 C CA . SER A 1 77 ? -7.644 -8.414 -1.592 1.00 94.44 77 SER A CA 1
ATOM 611 C C . SER A 1 77 ? -7.327 -9.723 -0.859 1.00 94.44 77 SER A C 1
ATOM 613 O O . SER A 1 77 ? -7.843 -10.786 -1.226 1.00 94.44 77 SER A O 1
ATOM 615 N N . HIS A 1 78 ? -6.518 -9.674 0.205 1.00 94.75 78 HIS A N 1
ATOM 616 C CA . HIS A 1 78 ? -5.898 -10.869 0.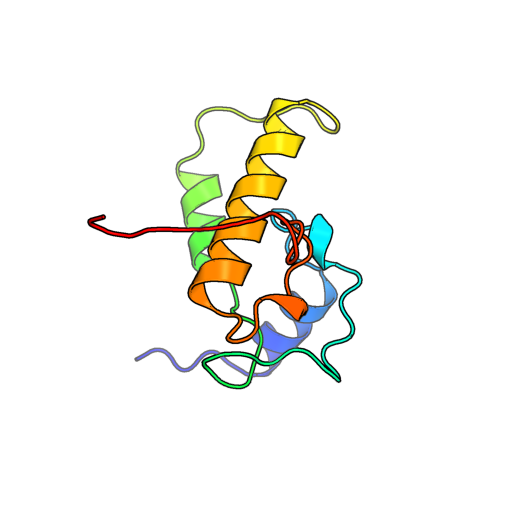788 1.00 94.75 78 HIS A CA 1
ATOM 617 C C . HIS A 1 78 ? -6.365 -11.246 2.196 1.00 94.75 78 HIS A C 1
ATOM 619 O O . HIS A 1 78 ? -6.255 -12.426 2.536 1.00 94.75 78 HIS A O 1
ATOM 625 N N . LYS A 1 79 ? -6.896 -10.332 3.014 1.00 94.44 79 LYS A N 1
ATOM 626 C CA . LYS A 1 79 ? -7.480 -10.685 4.321 1.00 94.44 79 LYS A CA 1
ATOM 627 C C . LYS A 1 79 ? -8.952 -11.061 4.139 1.00 94.44 79 LYS A C 1
ATOM 629 O O . LYS A 1 79 ? -9.671 -10.464 3.339 1.00 94.44 79 LYS A O 1
ATOM 634 N N . THR A 1 80 ? -9.424 -12.075 4.862 1.00 94.75 80 THR A N 1
ATOM 635 C CA . THR A 1 80 ? -10.819 -12.547 4.742 1.00 94.75 80 THR A CA 1
ATOM 636 C C . THR A 1 80 ? -11.754 -11.943 5.781 1.00 94.75 80 THR A C 1
ATOM 638 O O . THR A 1 80 ? -12.970 -12.022 5.622 1.00 94.75 80 THR A O 1
ATOM 641 N N . ARG A 1 81 ? -11.208 -11.360 6.852 1.00 93.00 81 ARG A N 1
ATOM 642 C CA . ARG A 1 81 ? -11.968 -10.788 7.967 1.00 93.00 81 ARG A CA 1
ATOM 643 C C . ARG A 1 81 ? -11.687 -9.302 8.080 1.00 93.00 81 ARG A C 1
ATOM 645 O O . ARG A 1 81 ? -10.534 -8.897 8.183 1.00 93.00 81 ARG A O 1
ATOM 652 N N . ILE A 1 82 ? -12.741 -8.495 8.136 1.00 91.62 82 ILE A N 1
ATOM 653 C CA . ILE A 1 82 ? -12.612 -7.036 8.241 1.00 91.62 82 ILE A CA 1
ATOM 654 C C . ILE A 1 82 ? -11.978 -6.595 9.572 1.00 91.62 82 ILE A C 1
ATOM 656 O O . ILE A 1 82 ? -11.378 -5.531 9.657 1.00 91.62 82 ILE A O 1
ATOM 660 N N . GLN A 1 83 ? -12.081 -7.428 10.610 1.00 91.94 83 GLN A N 1
ATOM 661 C CA . GLN A 1 83 ? -11.491 -7.203 11.932 1.00 91.94 83 GLN A CA 1
ATOM 662 C C . GLN A 1 83 ? -9.959 -7.255 11.909 1.00 91.94 83 GLN A C 1
ATOM 664 O O . GLN A 1 83 ? -9.319 -6.687 12.790 1.00 91.94 83 GLN A O 1
ATOM 669 N N . ASP A 1 84 ? -9.382 -7.908 10.899 1.00 92.69 84 ASP A N 1
ATOM 670 C CA . ASP A 1 84 ? -7.934 -8.005 10.729 1.00 92.69 84 ASP A CA 1
ATOM 671 C C . ASP A 1 84 ? -7.356 -6.767 10.015 1.00 92.69 84 ASP A C 1
ATOM 673 O O . ASP A 1 84 ? -6.141 -6.678 9.847 1.00 92.69 84 ASP A O 1
ATOM 677 N N . PHE A 1 85 ? -8.194 -5.815 9.577 1.00 93.12 85 PHE A N 1
ATOM 678 C CA . PHE A 1 85 ? -7.751 -4.627 8.849 1.00 93.12 85 PHE A CA 1
ATOM 679 C C . PHE A 1 85 ? -7.270 -3.546 9.820 1.00 93.12 85 PHE A C 1
ATOM 681 O O . PHE A 1 85 ? -7.928 -3.238 10.816 1.00 93.12 85 PHE A O 1
ATOM 688 N N . LYS A 1 86 ? -6.144 -2.914 9.493 1.00 92.12 86 LYS A N 1
ATOM 689 C CA . LYS A 1 86 ? -5.589 -1.760 10.218 1.00 92.12 86 LYS A CA 1
ATOM 690 C C . LYS A 1 86 ? -5.836 -0.441 9.502 1.00 92.12 86 LYS A C 1
ATOM 692 O O . LYS A 1 86 ? -5.781 0.613 10.130 1.00 92.12 86 LYS A O 1
ATOM 697 N N . THR A 1 87 ? -6.115 -0.487 8.202 1.00 94.38 87 THR A N 1
ATOM 698 C CA . THR A 1 87 ? -6.281 0.712 7.366 1.00 94.38 87 THR A CA 1
ATOM 699 C C . THR A 1 87 ? -7.684 1.315 7.406 1.00 94.38 87 THR A C 1
ATOM 701 O O . THR A 1 87 ? -7.896 2.409 6.886 1.00 94.38 87 THR A O 1
ATOM 704 N N . ILE A 1 88 ? -8.645 0.639 8.040 1.00 94.25 88 ILE A N 1
ATOM 705 C CA . ILE A 1 88 ? -10.035 1.092 8.156 1.00 94.25 88 ILE A CA 1
ATOM 706 C C . ILE A 1 88 ? -10.549 0.957 9.585 1.00 94.25 88 ILE A C 1
ATOM 708 O O . ILE A 1 88 ? -10.031 0.192 10.393 1.00 94.25 88 ILE A O 1
ATOM 712 N N . ASN A 1 89 ? -11.635 1.670 9.882 1.00 94.31 89 ASN A N 1
ATOM 713 C CA . ASN A 1 89 ? -12.422 1.417 11.080 1.00 94.31 89 ASN A CA 1
ATOM 714 C C . ASN A 1 89 ? -13.506 0.367 10.763 1.00 94.31 89 ASN A C 1
ATOM 716 O O . ASN A 1 89 ? -14.463 0.711 10.063 1.00 94.31 89 ASN A O 1
ATOM 720 N N . PRO A 1 90 ? -13.426 -0.866 11.296 1.00 91.88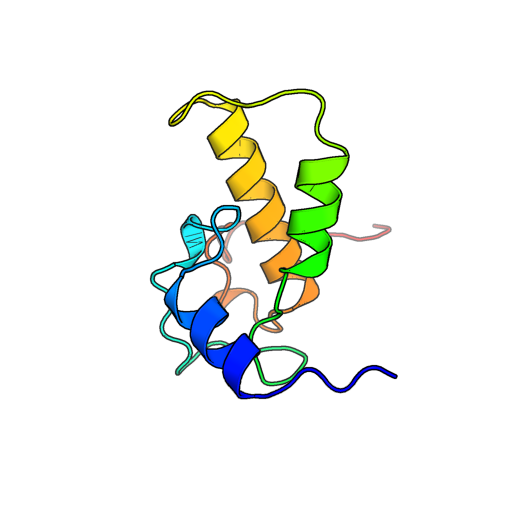 90 PRO A N 1
ATOM 721 C CA . PRO A 1 90 ? -14.345 -1.950 10.940 1.00 91.88 90 PRO A CA 1
ATOM 722 C C . PRO A 1 90 ? -15.801 -1.689 11.357 1.00 91.88 90 PRO A C 1
ATOM 724 O O . PRO A 1 90 ? -16.711 -2.299 10.808 1.00 91.88 90 PRO A O 1
ATOM 727 N N . HIS A 1 91 ? -16.048 -0.768 12.295 1.00 93.50 91 HIS A N 1
ATOM 728 C CA . HIS A 1 91 ? -17.402 -0.407 12.730 1.00 93.50 91 HIS A CA 1
ATOM 729 C C . HIS A 1 91 ? -18.052 0.680 11.869 1.00 93.50 91 HIS A C 1
ATOM 731 O O . HIS A 1 91 ? -19.269 0.851 11.910 1.00 93.50 91 HIS A O 1
ATOM 737 N N . LYS A 1 92 ? -17.253 1.453 11.126 1.00 94.00 92 LYS A N 1
ATOM 738 C CA . LYS A 1 92 ? -17.733 2.600 10.336 1.00 94.00 92 LYS A CA 1
ATOM 739 C C . LYS A 1 92 ? -17.590 2.391 8.835 1.00 94.00 92 LYS A C 1
ATOM 741 O O . LYS A 1 92 ? -18.345 2.981 8.069 1.00 94.00 92 LYS A O 1
ATOM 746 N N . PHE A 1 93 ? -16.619 1.587 8.418 1.00 92.00 93 PHE A N 1
ATOM 747 C CA . PHE A 1 93 ? -16.325 1.360 7.016 1.00 92.00 93 PHE A CA 1
ATOM 748 C C . PHE A 1 93 ? -17.387 0.465 6.375 1.00 92.00 93 PHE A C 1
ATOM 750 O O . PHE A 1 93 ? -17.721 -0.598 6.895 1.00 92.00 93 PHE A O 1
ATOM 757 N N . LYS A 1 94 ? -17.904 0.900 5.226 1.00 89.56 94 LYS A N 1
ATOM 758 C CA . LYS A 1 94 ? -18.814 0.131 4.378 1.00 89.56 94 LYS A CA 1
ATOM 759 C C . LYS A 1 94 ? -18.332 0.255 2.939 1.00 89.56 94 LYS A C 1
ATOM 761 O O . LYS A 1 94 ? -18.070 1.366 2.483 1.00 89.56 94 LYS A O 1
ATOM 766 N N . LEU A 1 95 ? -18.225 -0.873 2.247 1.00 85.81 95 LEU A N 1
ATOM 767 C CA . LEU A 1 95 ? -17.867 -0.941 0.835 1.00 85.81 95 LEU A CA 1
ATOM 768 C C . LEU A 1 95 ? -19.020 -1.595 0.078 1.00 85.81 95 LEU A C 1
ATOM 770 O O . LEU A 1 95 ? -19.455 -2.682 0.449 1.00 85.81 95 LEU A O 1
ATOM 774 N N . PHE A 1 96 ? -19.489 -0.931 -0.971 1.00 88.12 96 PHE A N 1
ATOM 775 C CA . PHE A 1 96 ? -20.529 -1.423 -1.869 1.00 88.12 96 PHE A CA 1
ATOM 776 C C . PHE A 1 96 ? -19.936 -1.522 -3.271 1.00 88.12 96 PHE A C 1
ATOM 778 O O . PHE A 1 96 ? -19.199 -0.628 -3.692 1.00 88.12 96 PHE A O 1
ATOM 785 N N . VAL A 1 97 ? -20.235 -2.605 -3.982 1.00 85.19 97 VAL A N 1
ATOM 786 C CA . VAL A 1 97 ? -19.767 -2.832 -5.352 1.00 85.19 97 VAL A CA 1
ATOM 787 C C . VAL A 1 97 ? -21.002 -3.069 -6.206 1.00 85.19 97 VAL A C 1
ATOM 789 O O . VAL A 1 97 ? -21.682 -4.071 -6.023 1.00 85.19 97 VAL A O 1
ATOM 792 N N . ASN A 1 98 ? -21.255 -2.154 -7.145 1.00 92.94 98 ASN A N 1
ATOM 793 C CA . ASN A 1 98 ? -22.438 -2.135 -8.019 1.00 92.94 98 ASN A CA 1
ATOM 794 C C . ASN A 1 98 ? -23.783 -1.840 -7.322 1.00 92.94 98 ASN A C 1
ATOM 796 O O . ASN A 1 98 ? -24.826 -2.253 -7.826 1.00 92.94 98 ASN A O 1
ATOM 800 N N . GLY A 1 99 ? -23.757 -1.072 -6.229 1.00 73.75 99 GLY A N 1
ATOM 801 C CA . GLY A 1 99 ? -24.951 -0.716 -5.446 1.00 73.75 99 GLY A CA 1
ATOM 802 C C . GLY A 1 99 ? -25.301 -1.771 -4.412 1.00 73.75 99 GLY A C 1
ATOM 803 O O . GLY A 1 99 ? -26.493 -1.823 -4.044 1.00 73.75 99 GLY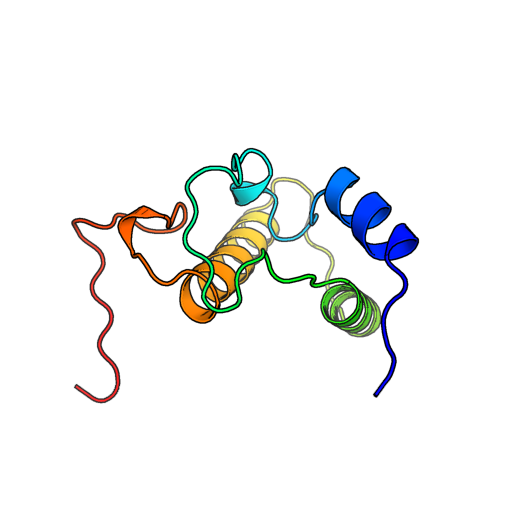 A O 1
#